Protein AF-A0A3D4Y5U5-F1 (afdb_monomer_lite)

Secondary structure (DSSP, 8-state):
--HHHHHHHHHHHHHHHHHHHHHHHHHHHHHHHHHHHHHHHHHHHHHHHHHHHHHHHHHHHHHTT--TTTHHHHHHHHHHS-STTT-------TT----HHHHHHHHHHHHHSS-HHHHHHHHHHTTBTTTTTT-B-TT-EEETTEEEEEEEEEE--TT-TT-PPPEEEEEEEEEE------

Structure (mmCIF, N/CA/C/O backbone):
data_AF-A0A3D4Y5U5-F1
#
_entry.id   AF-A0A3D4Y5U5-F1
#
loop_
_atom_site.group_PDB
_atom_site.id
_atom_site.type_symbol
_atom_site.label_atom_id
_atom_site.label_alt_id
_atom_site.label_comp_id
_atom_site.label_asym_id
_atom_site.label_entity_id
_atom_site.label_seq_id
_atom_site.pdbx_PDB_ins_code
_atom_site.Cartn_x
_atom_site.Cartn_y
_atom_site.Cartn_z
_atom_site.occupancy
_atom_site.B_iso_or_equiv
_atom_site.auth_seq_id
_atom_site.auth_comp_id
_atom_site.auth_asym_id
_atom_site.auth_atom_id
_atom_site.pdbx_PDB_model_num
ATOM 1 N N . MET A 1 1 ? -47.042 2.568 43.084 1.00 48.44 1 MET A N 1
ATOM 2 C CA . MET A 1 1 ? -45.816 1.798 42.765 1.00 48.44 1 MET A CA 1
ATOM 3 C C . MET A 1 1 ? -45.557 1.556 41.267 1.00 48.44 1 MET A C 1
ATOM 5 O O . MET A 1 1 ? -44.454 1.142 40.953 1.00 48.44 1 MET A O 1
ATOM 9 N N . ARG A 1 2 ? -46.481 1.836 40.326 1.00 54.41 2 ARG A N 1
ATOM 10 C CA . ARG A 1 2 ? -46.240 1.616 38.877 1.00 54.41 2 ARG A CA 1
ATOM 11 C C . ARG A 1 2 ? -45.267 2.611 38.208 1.00 54.41 2 ARG A C 1
ATOM 13 O O . ARG A 1 2 ? -44.471 2.181 37.388 1.00 54.41 2 ARG A O 1
ATOM 20 N N . ARG A 1 3 ? -45.258 3.885 38.623 1.00 56.31 3 ARG A N 1
AT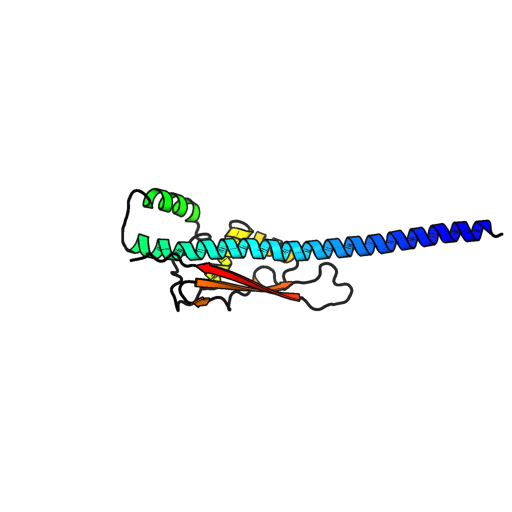OM 21 C CA . ARG A 1 3 ? -44.433 4.958 38.019 1.00 56.31 3 ARG A CA 1
ATOM 22 C C . ARG A 1 3 ? -42.916 4.707 38.047 1.00 56.31 3 ARG A C 1
ATOM 24 O O . ARG A 1 3 ? -42.271 4.827 37.017 1.00 56.31 3 ARG A O 1
ATOM 31 N N . GLY A 1 4 ? -42.360 4.260 39.177 1.00 59.31 4 GLY A N 1
ATOM 32 C CA . GLY A 1 4 ? -40.915 3.987 39.277 1.00 59.31 4 GLY A CA 1
ATOM 33 C C . GLY A 1 4 ? -40.436 2.803 38.423 1.00 59.31 4 GLY A C 1
ATOM 34 O O . GLY A 1 4 ? -39.255 2.707 38.110 1.00 59.31 4 GLY A O 1
ATOM 35 N N . ARG A 1 5 ? -41.348 1.908 38.014 1.00 59.50 5 ARG A N 1
ATOM 36 C CA . ARG A 1 5 ? -41.030 0.766 37.142 1.00 59.50 5 ARG A CA 1
ATOM 37 C C . ARG A 1 5 ? -40.992 1.153 35.661 1.00 59.50 5 ARG A C 1
ATOM 39 O O . ARG A 1 5 ? -40.307 0.493 34.894 1.00 59.50 5 ARG A O 1
ATOM 46 N N . GLU A 1 6 ? -41.718 2.201 35.280 1.00 63.59 6 GLU A N 1
ATOM 47 C CA . GLU A 1 6 ? -41.710 2.769 33.926 1.00 63.59 6 GLU A CA 1
ATOM 48 C C . GLU A 1 6 ? -40.515 3.716 33.740 1.00 63.59 6 GLU A C 1
ATOM 50 O O . GLU A 1 6 ? -39.823 3.627 32.733 1.00 63.59 6 GLU A O 1
ATOM 55 N N . GLU A 1 7 ? -40.181 4.529 34.748 1.00 63.53 7 GLU A N 1
ATOM 56 C CA . GLU A 1 7 ? -38.999 5.412 34.715 1.00 63.53 7 GLU A CA 1
ATOM 57 C C . GLU A 1 7 ? -37.676 4.630 34.625 1.00 63.53 7 GLU A C 1
ATOM 59 O O . GLU A 1 7 ? -36.793 5.001 33.854 1.00 63.53 7 GLU A O 1
ATOM 64 N N . GLY A 1 8 ? -37.551 3.510 35.348 1.00 65.06 8 GLY A N 1
ATOM 65 C CA . GLY A 1 8 ? -36.381 2.627 35.249 1.00 65.06 8 GLY A CA 1
ATOM 66 C C . GLY A 1 8 ? -36.310 1.815 33.949 1.00 65.06 8 GLY A C 1
ATOM 67 O O . GLY A 1 8 ? -35.229 1.392 33.551 1.00 65.06 8 GLY A O 1
ATOM 68 N N . ALA A 1 9 ? -37.441 1.596 33.272 1.00 76.88 9 ALA A N 1
ATOM 69 C CA . ALA A 1 9 ? -37.461 0.932 31.969 1.00 76.88 9 ALA A CA 1
ATOM 70 C C . ALA A 1 9 ? -36.996 1.880 30.852 1.00 76.88 9 ALA A C 1
ATOM 72 O O . ALA A 1 9 ? -36.224 1.467 29.991 1.00 76.88 9 ALA A O 1
ATOM 73 N N . ILE A 1 10 ? -37.386 3.160 30.916 1.00 81.62 10 ILE A N 1
ATOM 74 C CA . ILE A 1 10 ? -36.981 4.191 29.946 1.00 81.62 10 ILE A CA 1
ATOM 75 C C . ILE A 1 10 ? -35.461 4.417 29.976 1.00 81.62 10 ILE A C 1
ATOM 77 O O . ILE A 1 10 ? -34.832 4.556 28.928 1.00 81.62 10 ILE A O 1
ATOM 81 N N . THR A 1 11 ? -34.834 4.413 31.158 1.00 84.50 11 THR A N 1
ATOM 82 C CA . THR A 1 11 ? -33.370 4.546 31.264 1.00 84.50 11 THR A CA 1
ATOM 83 C C . THR A 1 11 ? -32.631 3.312 30.750 1.00 84.50 11 THR A C 1
ATOM 85 O O . THR A 1 11 ? -31.555 3.444 30.164 1.00 84.50 11 THR A O 1
ATOM 88 N N . LEU A 1 12 ? -33.209 2.120 30.920 1.00 85.62 12 LEU A N 1
ATOM 89 C CA . LEU A 1 12 ? -32.631 0.870 30.431 1.00 85.62 12 LEU A CA 1
ATOM 90 C C . LEU A 1 12 ? -32.707 0.783 28.901 1.00 85.62 12 LEU A C 1
ATOM 92 O O . LEU A 1 12 ? -31.711 0.449 28.264 1.00 85.62 12 LEU A O 1
ATOM 96 N N . GLU A 1 13 ? -33.836 1.164 28.304 1.00 84.44 13 GLU A N 1
ATOM 97 C CA . GLU A 1 13 ? -34.000 1.244 26.848 1.00 84.44 13 GLU A CA 1
ATOM 98 C C . GLU A 1 13 ? -33.038 2.268 26.222 1.00 84.44 13 GLU A C 1
ATOM 100 O O . GLU A 1 13 ? -32.361 1.966 25.238 1.00 84.44 13 GLU A O 1
ATOM 105 N N . ALA A 1 14 ? -32.879 3.440 26.849 1.00 88.00 14 ALA A N 1
ATOM 106 C CA . ALA A 1 14 ? -31.915 4.447 26.412 1.00 88.00 14 ALA A CA 1
ATOM 107 C C . ALA A 1 14 ? -30.460 3.944 26.491 1.00 88.00 14 ALA A C 1
ATOM 109 O O . ALA A 1 14 ? -29.684 4.155 25.560 1.00 88.00 14 ALA A O 1
ATOM 110 N N . CYS A 1 15 ? -30.088 3.239 27.565 1.00 89.62 15 CYS A N 1
ATOM 111 C CA . CYS A 1 15 ? -28.747 2.668 27.726 1.00 89.62 15 CYS A CA 1
ATOM 112 C C . CYS A 1 15 ? -28.442 1.615 26.650 1.00 89.62 15 CYS A C 1
ATOM 114 O O . CYS A 1 15 ? -27.381 1.648 26.024 1.00 89.62 15 CYS A O 1
ATOM 116 N N . VAL A 1 16 ? -29.400 0.723 26.378 1.00 90.88 16 VAL A N 1
ATOM 117 C CA . VAL A 1 16 ? -29.272 -0.288 25.320 1.00 90.88 16 VAL A CA 1
ATOM 118 C C . VAL A 1 16 ? -29.159 0.378 23.946 1.00 90.88 16 VAL A C 1
ATOM 120 O O . VAL A 1 16 ? -28.288 0.000 23.164 1.00 90.88 16 VAL A O 1
ATOM 123 N N . SER A 1 17 ? -29.964 1.408 23.665 1.00 91.44 17 SER A N 1
ATOM 124 C CA . SER A 1 17 ? -29.894 2.139 22.394 1.00 91.44 17 SER A CA 1
ATOM 125 C C . SER A 1 17 ? -28.539 2.820 22.183 1.00 91.44 17 SER A C 1
ATOM 127 O O . SER A 1 17 ? -28.010 2.777 21.073 1.00 91.44 17 SER A O 1
ATOM 129 N N . VAL A 1 18 ? -27.958 3.435 23.220 1.00 91.69 18 VAL A N 1
ATOM 130 C CA . VAL A 1 18 ? -26.632 4.070 23.127 1.00 91.69 18 VAL A CA 1
ATOM 131 C C . VAL A 1 18 ? -25.542 3.024 22.909 1.00 91.69 18 VAL A C 1
ATOM 133 O O . VAL A 1 18 ? -24.664 3.225 22.074 1.00 91.69 18 VAL A O 1
ATOM 136 N N . LEU A 1 19 ? -25.603 1.889 23.607 1.00 91.44 19 LEU A N 1
ATOM 137 C CA . LEU A 1 19 ? -24.603 0.832 23.468 1.00 91.44 19 LEU A CA 1
ATOM 138 C C . LEU A 1 19 ? -24.615 0.223 22.061 1.00 91.44 19 LEU A C 1
ATOM 140 O O . LEU A 1 19 ? -23.559 0.087 21.446 1.00 91.44 19 LEU A O 1
ATOM 144 N N . VAL A 1 20 ? -25.799 -0.078 21.521 1.00 91.12 20 VAL A N 1
ATOM 145 C CA . VAL A 1 20 ? -25.943 -0.573 20.142 1.00 91.12 20 VAL A CA 1
ATOM 146 C C . VAL A 1 20 ? -25.424 0.457 19.139 1.00 91.12 20 VAL A C 1
ATOM 148 O O . VAL A 1 20 ? -24.708 0.095 18.208 1.00 91.12 20 VAL A O 1
ATOM 151 N N . PHE A 1 21 ? -25.726 1.741 19.348 1.00 94.12 21 PHE A N 1
ATOM 152 C CA . PHE A 1 21 ? -25.223 2.814 18.494 1.00 94.12 21 PHE A CA 1
ATOM 153 C C . PHE A 1 21 ? -23.691 2.908 18.512 1.00 94.12 21 PHE A C 1
ATOM 155 O O . PHE A 1 21 ? -23.080 3.015 17.454 1.00 94.12 21 PHE A O 1
ATOM 162 N N . LEU A 1 22 ? -23.053 2.814 19.682 1.00 90.19 22 LEU A N 1
ATOM 163 C CA . LEU A 1 22 ? -21.590 2.846 19.791 1.00 90.19 22 LEU A CA 1
ATOM 164 C C . LEU A 1 22 ? -20.933 1.654 19.091 1.00 90.19 22 LEU A C 1
ATOM 166 O O . LEU A 1 22 ? -19.975 1.844 18.346 1.00 90.19 22 LEU A O 1
ATOM 170 N N . VAL A 1 23 ? -21.466 0.443 19.279 1.00 90.25 23 VAL A N 1
ATOM 171 C CA . VAL A 1 23 ? -20.974 -0.757 18.581 1.00 90.25 23 VAL A CA 1
ATOM 172 C C . VAL A 1 23 ? -21.106 -0.589 17.067 1.00 90.25 23 VAL A C 1
ATOM 174 O O . VAL A 1 23 ? -20.165 -0.886 16.334 1.00 90.25 23 VAL A O 1
ATOM 177 N N . LEU A 1 24 ? -22.236 -0.057 16.597 1.00 90.50 24 LEU A N 1
ATOM 178 C CA . LEU A 1 24 ? -22.464 0.204 15.178 1.00 90.50 24 LEU A CA 1
ATOM 179 C C . LEU A 1 24 ? -21.502 1.262 14.622 1.00 90.50 24 LEU A C 1
ATOM 181 O O . LEU A 1 24 ? -20.957 1.074 13.539 1.00 90.50 24 LEU A O 1
ATOM 185 N N . MET A 1 25 ? -21.255 2.351 15.354 1.00 91.31 25 MET A N 1
ATOM 186 C CA . MET A 1 25 ? -20.321 3.397 14.924 1.00 91.31 25 MET A CA 1
ATOM 187 C C . MET A 1 25 ? -18.879 2.886 14.863 1.00 91.31 25 MET A C 1
ATOM 189 O O . MET A 1 25 ? -18.164 3.206 13.918 1.00 91.31 25 MET A O 1
ATOM 193 N N . LEU A 1 26 ? -18.462 2.056 15.822 1.00 87.81 26 LEU A N 1
ATOM 194 C CA . LEU A 1 26 ? -17.145 1.414 15.800 1.00 87.81 26 LEU A CA 1
ATOM 195 C C . LEU A 1 26 ? -17.017 0.417 14.641 1.00 87.81 26 LEU A C 1
ATOM 197 O O . LEU A 1 26 ? -15.998 0.398 13.954 1.00 87.81 26 LEU A O 1
ATOM 201 N N . PHE A 1 27 ? -18.064 -0.368 14.377 1.00 87.00 27 PHE A N 1
ATOM 202 C CA . PHE A 1 27 ? -18.108 -1.260 13.221 1.00 87.00 27 PHE A CA 1
ATOM 203 C C . PHE A 1 27 ? -17.991 -0.486 11.899 1.00 87.00 27 PHE A C 1
ATOM 205 O O . PHE A 1 27 ? -17.178 -0.841 11.048 1.00 87.00 27 PHE A O 1
ATOM 212 N N . LEU A 1 28 ? -18.748 0.606 11.741 1.00 89.56 28 LEU A N 1
ATOM 213 C CA . LEU A 1 28 ? -18.663 1.468 10.560 1.00 89.56 28 LEU A CA 1
ATOM 214 C C . LEU A 1 28 ? -17.278 2.107 10.410 1.00 89.56 28 LEU A C 1
ATOM 216 O O . LEU A 1 28 ? -16.771 2.177 9.294 1.00 89.56 28 LEU A O 1
ATOM 220 N N . ALA A 1 29 ? -16.645 2.533 11.506 1.00 88.12 29 ALA A N 1
ATOM 221 C CA . ALA A 1 29 ? -15.285 3.070 11.471 1.00 88.12 29 ALA A CA 1
ATOM 222 C C . ALA A 1 29 ? -14.274 2.039 10.937 1.00 88.12 29 ALA A C 1
ATOM 224 O O . ALA A 1 29 ? -13.494 2.360 10.038 1.00 88.12 29 ALA A O 1
ATOM 225 N N . GLY A 1 30 ? -14.346 0.790 11.412 1.00 86.94 30 GLY A N 1
ATOM 226 C CA . GLY A 1 30 ? -13.516 -0.302 10.896 1.00 86.94 30 GLY A CA 1
ATOM 227 C C . GLY A 1 30 ? -13.806 -0.621 9.425 1.00 86.94 30 GLY A C 1
ATOM 228 O O . GLY A 1 30 ? -12.885 -0.809 8.631 1.00 86.94 30 GLY A O 1
ATOM 229 N N . PHE A 1 31 ? -15.080 -0.599 9.024 1.00 86.06 31 PHE A N 1
ATOM 230 C CA . PHE A 1 31 ? -15.468 -0.786 7.624 1.00 86.06 31 PHE A CA 1
ATOM 231 C C . PHE A 1 31 ? -14.910 0.318 6.711 1.00 86.06 31 PHE A C 1
ATOM 233 O O . PHE A 1 31 ? -14.395 0.028 5.631 1.00 86.06 31 PHE A O 1
ATOM 240 N N . PHE A 1 32 ? -14.938 1.583 7.145 1.00 89.31 32 PHE A N 1
ATOM 241 C CA . PHE A 1 32 ? -14.357 2.686 6.377 1.00 89.31 32 PHE A CA 1
ATOM 242 C C . PHE A 1 32 ? -12.840 2.562 6.211 1.00 89.31 32 PHE A C 1
ATOM 244 O O . PHE A 1 32 ? -12.330 2.912 5.148 1.00 89.31 32 PHE A O 1
ATOM 251 N N . LYS A 1 33 ? -12.118 2.041 7.212 1.00 86.62 33 LYS A N 1
ATOM 252 C CA . LYS A 1 33 ? -10.677 1.755 7.099 1.00 86.62 33 LYS A CA 1
ATOM 253 C C . LYS A 1 33 ? -10.387 0.714 6.018 1.00 86.62 33 LYS A C 1
ATOM 255 O O . LYS A 1 33 ? -9.541 0.959 5.163 1.00 86.62 33 LYS A O 1
ATOM 260 N N . MET A 1 34 ? -11.146 -0.381 5.991 1.00 87.56 34 MET A N 1
ATOM 261 C CA . MET A 1 34 ? -11.030 -1.406 4.947 1.00 87.56 34 MET A CA 1
ATOM 262 C C . MET A 1 34 ? -11.339 -0.841 3.551 1.00 87.56 34 MET A C 1
ATOM 264 O O . MET A 1 34 ? -10.597 -1.087 2.600 1.00 87.56 34 MET A O 1
ATOM 268 N N . TYR A 1 35 ? -12.399 -0.036 3.426 1.00 89.19 35 TYR A N 1
ATOM 269 C CA . TYR A 1 35 ? -12.735 0.630 2.166 1.00 89.19 35 TYR A CA 1
ATOM 270 C C . TYR A 1 35 ? -11.632 1.598 1.714 1.00 89.19 35 TYR A C 1
ATOM 272 O O . TYR A 1 35 ? -11.280 1.631 0.538 1.00 89.19 35 TYR A O 1
ATOM 280 N N . MET A 1 36 ? -11.049 2.360 2.644 1.00 89.44 36 MET A N 1
ATOM 281 C CA . MET A 1 36 ? -9.925 3.253 2.358 1.00 89.44 36 MET A CA 1
ATOM 282 C C . MET A 1 36 ? -8.712 2.477 1.837 1.00 89.44 36 MET A C 1
ATOM 284 O O . MET A 1 36 ? -8.117 2.914 0.854 1.00 89.44 36 MET A O 1
ATOM 288 N N . ALA A 1 37 ? -8.393 1.323 2.434 1.00 89.00 37 ALA A N 1
ATOM 289 C CA . ALA A 1 37 ? -7.311 0.456 1.973 1.00 89.00 37 ALA A CA 1
ATOM 290 C C . ALA A 1 37 ? -7.524 0.030 0.515 1.00 89.00 37 ALA A C 1
ATOM 292 O O . ALA A 1 37 ? -6.657 0.247 -0.329 1.00 89.00 37 ALA A O 1
ATOM 293 N N . GLN A 1 38 ? -8.702 -0.521 0.202 1.00 89.94 38 GLN A N 1
ATOM 294 C CA . GLN A 1 38 ? -9.034 -0.993 -1.145 1.00 89.94 38 GLN A CA 1
ATOM 295 C C . GLN A 1 38 ? -9.090 0.140 -2.172 1.00 89.94 38 GLN A C 1
ATOM 297 O O . GLN A 1 38 ? -8.650 -0.035 -3.303 1.00 89.94 38 GLN A O 1
ATOM 302 N N . ASN A 1 39 ? -9.613 1.306 -1.793 1.00 91.06 39 ASN A N 1
ATOM 303 C CA . ASN A 1 39 ? -9.711 2.447 -2.695 1.00 91.06 39 ASN A CA 1
ATOM 304 C C . ASN A 1 39 ? -8.336 3.062 -2.995 1.00 91.06 39 ASN A C 1
ATOM 306 O O . ASN A 1 39 ? -8.048 3.387 -4.145 1.00 91.06 39 ASN A O 1
ATOM 310 N N . ALA A 1 40 ? -7.483 3.213 -1.976 1.00 89.06 40 ALA A N 1
ATOM 311 C CA . ALA A 1 40 ? -6.134 3.745 -2.150 1.00 89.06 40 ALA A CA 1
ATOM 312 C C . ALA A 1 40 ? -5.288 2.823 -3.039 1.00 89.06 40 ALA A C 1
ATOM 314 O O . ALA A 1 40 ? -4.764 3.278 -4.050 1.00 89.06 40 ALA A O 1
ATOM 315 N N . THR A 1 41 ? -5.248 1.527 -2.714 1.00 88.94 41 THR A N 1
ATOM 316 C CA . THR A 1 41 ? -4.527 0.496 -3.486 1.00 88.94 41 THR A CA 1
ATOM 317 C C . THR A 1 41 ? -5.025 0.385 -4.929 1.00 88.94 41 THR A C 1
ATOM 319 O O . THR A 1 41 ? -4.214 0.318 -5.849 1.00 88.94 41 THR A O 1
ATOM 322 N N . ALA A 1 42 ? -6.341 0.454 -5.164 1.00 89.12 42 ALA A N 1
ATOM 323 C CA . ALA A 1 42 ? -6.897 0.417 -6.517 1.00 89.12 42 ALA A CA 1
ATOM 324 C C . ALA A 1 42 ? -6.485 1.641 -7.353 1.00 89.12 42 ALA A C 1
ATOM 326 O O . ALA A 1 42 ? -6.132 1.506 -8.526 1.00 89.12 42 ALA A O 1
ATOM 327 N N . HIS A 1 43 ? -6.511 2.841 -6.765 1.00 88.44 43 HIS A N 1
ATOM 328 C CA . HIS A 1 43 ? -6.091 4.058 -7.459 1.00 88.44 43 HIS A CA 1
ATOM 329 C C . HIS A 1 43 ? -4.596 4.058 -7.787 1.00 88.44 43 HIS A C 1
ATOM 331 O O . HIS A 1 43 ? -4.228 4.398 -8.915 1.00 88.44 43 HIS A O 1
ATOM 337 N N . THR A 1 44 ? -3.743 3.651 -6.847 1.00 87.88 44 THR A N 1
ATOM 338 C CA . THR A 1 44 ? -2.293 3.587 -7.075 1.00 87.88 44 THR A CA 1
ATOM 339 C C . THR A 1 44 ? -1.925 2.494 -8.072 1.00 87.88 44 THR A C 1
ATOM 341 O O . THR A 1 44 ? -1.072 2.718 -8.929 1.00 87.88 44 THR A O 1
ATOM 344 N N . LEU A 1 45 ? -2.622 1.352 -8.056 1.00 88.38 45 LEU A N 1
ATOM 345 C CA . LEU A 1 45 ? -2.488 0.302 -9.071 1.00 88.38 45 LEU A CA 1
ATOM 346 C C . LEU A 1 45 ? -2.803 0.802 -10.477 1.00 88.38 45 LEU A C 1
ATOM 348 O O . LEU A 1 45 ? -2.053 0.526 -11.412 1.00 88.38 45 LEU A O 1
ATOM 352 N N . LEU A 1 46 ? -3.902 1.542 -10.640 1.00 87.00 46 LEU A N 1
ATOM 353 C CA . LEU A 1 46 ? -4.288 2.103 -11.935 1.00 87.00 46 LEU A CA 1
ATOM 354 C C . LEU A 1 46 ? -3.223 3.073 -12.461 1.00 87.00 46 LEU A C 1
ATOM 356 O O . LEU A 1 46 ? -2.833 2.980 -13.625 1.00 87.00 46 LEU A O 1
ATOM 360 N N . GLN A 1 47 ? -2.714 3.963 -11.605 1.00 83.94 47 GLN A N 1
ATOM 361 C CA . GLN A 1 47 ? -1.649 4.904 -11.970 1.00 83.94 47 GLN A CA 1
ATOM 362 C C . GLN A 1 47 ? -0.337 4.186 -12.316 1.00 83.94 47 GLN A C 1
ATOM 364 O O . GLN A 1 47 ? 0.310 4.517 -13.312 1.00 83.94 47 GLN A O 1
ATOM 369 N N . THR A 1 48 ? 0.009 3.150 -11.552 1.00 85.00 48 THR A N 1
ATOM 370 C CA . THR A 1 48 ? 1.176 2.286 -11.791 1.00 85.00 48 THR A CA 1
ATOM 371 C C . THR A 1 48 ? 1.062 1.561 -13.132 1.00 85.00 48 THR A C 1
ATOM 373 O O . THR A 1 48 ? 2.003 1.545 -13.920 1.00 85.00 48 THR A O 1
ATOM 376 N N . SER A 1 49 ? -0.114 1.017 -13.447 1.00 83.62 49 SER A N 1
ATOM 377 C CA . SER A 1 49 ? -0.372 0.318 -14.710 1.00 83.62 49 SER A CA 1
ATOM 378 C C . SER A 1 49 ? -0.282 1.240 -15.925 1.00 83.62 49 SER A C 1
ATOM 380 O O . SER A 1 49 ? 0.336 0.886 -16.929 1.00 83.62 49 SER A O 1
ATOM 382 N N . GLN A 1 50 ? -0.851 2.443 -15.832 1.00 81.12 50 GLN A N 1
ATOM 383 C CA . GLN A 1 50 ? -0.810 3.420 -16.920 1.00 81.12 50 GLN A CA 1
ATOM 384 C C . GLN A 1 50 ? 0.608 3.926 -17.186 1.00 81.12 50 GLN A C 1
ATOM 386 O O . GLN A 1 50 ? 1.034 3.979 -18.337 1.00 81.12 50 GLN A O 1
ATOM 391 N N . SER A 1 51 ? 1.367 4.246 -16.144 1.00 77.31 51 SER A N 1
ATOM 392 C CA . SER A 1 51 ? 2.761 4.680 -16.297 1.00 77.31 51 SER A CA 1
ATOM 393 C C . SER A 1 51 ? 3.667 3.564 -16.816 1.00 77.31 51 SER A C 1
ATOM 395 O O . SER A 1 51 ? 4.464 3.816 -17.713 1.00 77.31 51 SER A O 1
ATOM 397 N N . LEU A 1 52 ? 3.505 2.315 -16.356 1.00 78.31 52 LEU A N 1
ATOM 398 C CA . LEU A 1 52 ? 4.238 1.165 -16.921 1.00 78.31 52 LEU A CA 1
ATOM 399 C C . LEU A 1 52 ? 3.943 0.969 -18.406 1.00 78.31 52 LEU A C 1
ATOM 401 O O . LEU A 1 52 ? 4.851 0.694 -19.183 1.00 78.31 52 LEU A O 1
ATOM 405 N N . SER A 1 53 ? 2.698 1.191 -18.831 1.00 76.44 53 SER A N 1
ATOM 406 C CA . SER A 1 53 ? 2.364 1.116 -20.255 1.00 76.44 53 SER A CA 1
ATOM 407 C C . SER A 1 53 ? 2.975 2.232 -21.113 1.00 76.44 53 SER A C 1
ATOM 409 O O . SER A 1 53 ? 3.066 2.062 -22.328 1.00 76.44 53 SER A O 1
ATOM 411 N N . LEU A 1 54 ? 3.392 3.353 -20.510 1.00 72.81 54 LEU A N 1
ATOM 412 C CA . LEU A 1 54 ? 4.054 4.469 -21.198 1.00 72.81 54 LEU A CA 1
ATOM 413 C C . LEU A 1 54 ? 5.578 4.304 -21.276 1.00 72.81 54 LEU A C 1
ATOM 415 O O . LEU A 1 54 ? 6.183 4.806 -22.223 1.00 72.81 54 LEU A O 1
ATOM 419 N N . ASP A 1 55 ? 6.195 3.593 -20.331 1.00 69.94 55 ASP A N 1
ATOM 420 C CA . ASP A 1 55 ? 7.633 3.288 -20.387 1.00 69.94 55 ASP A CA 1
ATOM 421 C C . ASP A 1 55 ? 7.998 2.451 -21.607 1.00 69.94 55 ASP A C 1
ATOM 423 O O . ASP A 1 55 ? 9.027 2.672 -22.235 1.00 69.94 55 ASP A O 1
ATOM 427 N N . GLU A 1 56 ? 7.121 1.527 -21.985 1.00 68.19 56 GLU A N 1
ATOM 428 C CA . GLU A 1 56 ? 7.278 0.729 -23.197 1.00 68.19 56 GLU A CA 1
ATOM 429 C C . GLU A 1 56 ? 7.425 1.618 -24.447 1.00 68.19 56 GLU A C 1
ATOM 431 O O . GLU A 1 56 ? 8.315 1.419 -25.275 1.00 68.19 56 GLU A O 1
ATOM 436 N N . TYR A 1 57 ? 6.606 2.670 -24.536 1.00 65.44 57 TYR A N 1
ATOM 437 C CA . TYR A 1 57 ? 6.659 3.636 -25.631 1.00 65.44 57 TYR A CA 1
ATOM 438 C C . TYR A 1 57 ? 7.932 4.494 -25.598 1.00 65.44 57 TYR A C 1
ATOM 440 O O . TYR A 1 57 ? 8.520 4.791 -26.643 1.00 65.44 57 TYR A O 1
ATOM 448 N N . SER A 1 58 ? 8.365 4.922 -24.407 1.00 61.78 58 SER A N 1
ATOM 449 C CA . SER A 1 58 ? 9.558 5.761 -24.259 1.00 61.78 58 SER A CA 1
ATOM 450 C C . SER A 1 58 ? 10.844 4.976 -24.541 1.00 61.78 58 SER A C 1
ATOM 452 O O . SER A 1 58 ? 11.710 5.481 -25.260 1.00 61.78 58 SER A O 1
ATOM 454 N N . ALA A 1 59 ? 10.941 3.729 -24.071 1.00 62.66 59 ALA A N 1
ATOM 455 C CA . ALA A 1 59 ? 12.071 2.836 -24.309 1.00 62.66 59 ALA A CA 1
ATOM 456 C C . ALA A 1 59 ? 12.277 2.566 -25.810 1.00 62.66 59 ALA A C 1
ATOM 458 O O . ALA A 1 59 ? 13.399 2.677 -26.313 1.00 62.66 59 ALA A O 1
ATOM 459 N N . GLU A 1 60 ? 11.195 2.300 -26.547 1.00 61.50 60 GLU A N 1
ATOM 460 C CA . GLU A 1 60 ? 11.244 2.059 -27.994 1.00 61.50 60 GLU A CA 1
ATOM 461 C C . GLU A 1 60 ? 11.648 3.323 -28.783 1.00 61.50 60 GLU A C 1
ATOM 463 O O . GLU A 1 60 ? 12.401 3.251 -29.759 1.00 61.50 60 GLU A O 1
ATOM 468 N N . ARG A 1 61 ? 11.203 4.512 -28.347 1.00 59.47 61 ARG A N 1
ATOM 469 C CA . ARG A 1 61 ? 11.439 5.776 -29.067 1.00 59.47 61 ARG A CA 1
ATOM 470 C C . ARG A 1 61 ? 12.790 6.434 -28.769 1.00 59.47 61 ARG A C 1
ATOM 472 O O . ARG A 1 61 ? 13.403 6.992 -29.682 1.00 59.47 61 ARG A O 1
ATOM 479 N N . ILE A 1 62 ? 13.268 6.368 -27.525 1.00 55.34 62 ILE A N 1
ATOM 480 C CA . ILE A 1 62 ? 14.576 6.912 -27.117 1.00 55.34 62 ILE A CA 1
ATOM 481 C C . ILE A 1 62 ? 15.714 6.054 -27.689 1.00 55.34 62 ILE A C 1
ATOM 483 O O . ILE A 1 62 ? 16.708 6.605 -28.163 1.00 55.34 62 ILE A O 1
ATOM 487 N N . GLY A 1 63 ? 15.542 4.727 -27.750 1.00 52.53 63 GLY A N 1
ATOM 488 C CA . GLY A 1 63 ? 16.509 3.818 -28.376 1.00 52.53 63 GLY A CA 1
ATOM 489 C C . GLY A 1 63 ? 16.715 4.051 -29.881 1.00 52.53 63 GLY A C 1
ATOM 490 O O . GLY A 1 63 ? 17.794 3.768 -30.397 1.00 52.53 63 GLY A O 1
ATOM 491 N N . ASN A 1 64 ? 15.721 4.625 -30.573 1.00 53.34 64 ASN A N 1
ATOM 492 C CA . ASN A 1 64 ? 15.739 4.872 -32.022 1.00 53.34 64 ASN A CA 1
ATOM 493 C C . ASN A 1 64 ? 15.913 6.354 -32.430 1.00 53.34 64 ASN A C 1
ATOM 495 O O . ASN A 1 64 ? 15.789 6.686 -33.610 1.00 53.34 64 ASN A O 1
ATOM 499 N N . GLY A 1 65 ? 16.241 7.256 -31.494 1.00 52.00 65 GLY A N 1
ATOM 500 C CA . GLY A 1 65 ? 16.770 8.595 -31.803 1.00 52.00 65 GLY A CA 1
ATOM 501 C C . GLY A 1 65 ? 15.840 9.562 -32.556 1.00 52.00 65 GLY A C 1
ATOM 502 O O . GLY A 1 65 ? 16.325 10.358 -33.361 1.00 52.00 65 GLY A O 1
ATOM 503 N N . GLY A 1 66 ? 14.518 9.528 -32.331 1.00 48.59 66 GLY A N 1
ATOM 504 C CA . GLY A 1 66 ? 13.566 10.276 -33.166 1.00 48.59 66 GLY A CA 1
ATOM 505 C C . GLY A 1 66 ? 12.525 11.175 -32.468 1.00 48.59 66 GLY A C 1
ATOM 506 O O . GLY A 1 66 ? 11.482 10.675 -32.043 1.00 48.59 66 GLY A O 1
ATOM 507 N N . TRP A 1 67 ? 12.734 12.503 -32.597 1.00 50.56 67 TRP A N 1
ATOM 508 C CA . TRP A 1 67 ? 11.783 13.618 -32.891 1.00 50.56 67 TRP A CA 1
ATOM 509 C C . TRP A 1 67 ? 11.823 14.813 -31.907 1.00 50.56 67 TRP A C 1
ATOM 511 O O . TRP A 1 67 ? 11.329 14.731 -30.788 1.00 50.56 67 TRP A O 1
ATOM 521 N N . GLU A 1 68 ? 12.307 15.968 -32.386 1.00 54.62 68 GLU A N 1
ATOM 522 C CA . GLU A 1 68 ? 12.603 17.198 -31.617 1.00 54.62 68 GLU A CA 1
ATOM 523 C C . GLU A 1 68 ? 11.387 18.010 -31.104 1.00 54.62 68 GLU A C 1
ATOM 525 O O . GLU A 1 68 ? 11.576 18.873 -30.258 1.00 54.62 68 GLU A O 1
ATOM 530 N N . SER A 1 69 ? 10.140 17.771 -31.546 1.00 54.59 69 SER A N 1
ATOM 531 C CA . SER A 1 69 ? 8.988 18.616 -31.133 1.00 54.59 69 SER A CA 1
ATOM 532 C C . SER A 1 69 ? 8.036 17.979 -30.114 1.00 54.59 69 SER A C 1
ATOM 534 O O . SER A 1 69 ? 7.448 18.676 -29.295 1.00 54.59 69 SER A O 1
ATOM 536 N N . VAL A 1 70 ? 7.861 16.655 -30.166 1.00 52.75 70 VAL A N 1
ATOM 537 C CA . VAL A 1 70 ? 7.149 15.870 -29.136 1.00 52.75 70 VAL A CA 1
ATOM 538 C C . VAL A 1 70 ? 8.149 15.349 -28.105 1.00 52.75 70 VAL A C 1
ATOM 540 O O . VAL A 1 70 ? 7.794 15.177 -26.945 1.00 52.75 70 VAL A O 1
ATOM 543 N N . GLY A 1 71 ? 9.412 15.178 -28.508 1.00 54.34 71 GLY A N 1
ATOM 544 C CA . GLY A 1 71 ? 10.516 14.827 -27.629 1.00 54.34 71 GLY A CA 1
ATOM 545 C C . GLY A 1 71 ? 10.775 15.861 -26.545 1.00 54.34 71 GLY A C 1
ATOM 546 O O . GLY A 1 71 ? 11.192 15.455 -25.486 1.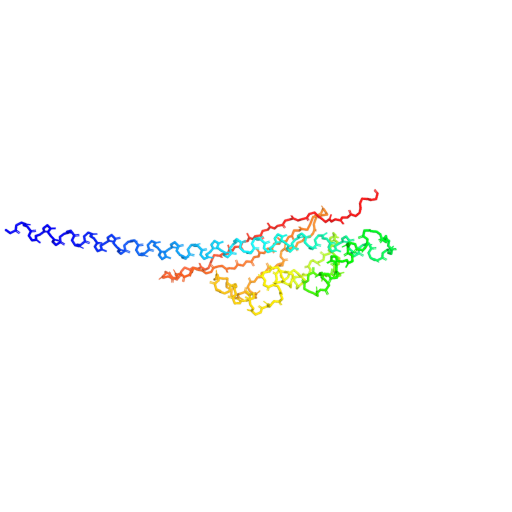00 54.34 71 GLY A O 1
ATOM 547 N N . ASP A 1 72 ? 10.467 17.147 -26.733 1.00 56.28 72 ASP A N 1
ATOM 548 C CA . ASP A 1 72 ? 10.643 18.167 -25.683 1.00 56.28 72 ASP A CA 1
ATOM 549 C C . ASP A 1 72 ? 9.510 18.128 -24.635 1.00 56.28 72 ASP A C 1
ATOM 551 O O . ASP A 1 72 ? 9.732 18.327 -23.445 1.00 56.28 72 ASP A O 1
ATOM 555 N N . LEU A 1 73 ? 8.288 17.766 -25.054 1.00 56.09 73 LEU A N 1
ATOM 556 C CA . LEU A 1 73 ? 7.164 17.521 -24.141 1.00 56.09 73 LEU A CA 1
ATOM 557 C C . LEU A 1 73 ? 7.327 16.188 -23.407 1.00 56.09 73 LEU A C 1
ATOM 559 O O . LEU A 1 73 ? 7.068 16.115 -22.211 1.00 56.09 73 LEU A O 1
ATOM 563 N N . ILE A 1 74 ? 7.786 15.151 -24.112 1.00 54.78 74 ILE A N 1
ATOM 564 C CA . ILE A 1 74 ? 8.129 13.860 -23.516 1.00 54.78 74 ILE A CA 1
ATOM 565 C C . ILE A 1 74 ? 9.365 14.001 -22.641 1.00 54.78 74 ILE A C 1
ATOM 567 O O . ILE A 1 74 ? 9.320 13.481 -21.548 1.00 54.78 74 ILE A O 1
ATOM 571 N N . ASN A 1 75 ? 10.408 14.734 -23.031 1.00 52.66 75 ASN A N 1
ATOM 572 C CA . ASN A 1 75 ? 11.582 14.989 -22.193 1.00 52.66 75 ASN A CA 1
ATOM 573 C C . ASN A 1 75 ? 11.232 15.865 -20.997 1.00 52.66 75 ASN A C 1
ATOM 575 O O . ASN A 1 75 ? 11.754 15.602 -19.936 1.00 52.66 75 ASN A O 1
ATOM 579 N N . GLY A 1 76 ? 10.331 16.845 -21.105 1.00 56.97 76 GLY A N 1
ATOM 580 C CA . GLY A 1 76 ? 9.866 17.619 -19.948 1.00 56.97 76 GLY A CA 1
ATOM 581 C C . GLY A 1 76 ? 9.006 16.790 -18.987 1.00 56.97 76 GLY A C 1
ATOM 582 O O . GLY A 1 76 ? 9.126 16.910 -17.770 1.00 56.97 76 GLY A O 1
ATOM 583 N N . LEU A 1 77 ? 8.174 15.895 -19.527 1.00 56.41 77 LEU A N 1
ATOM 584 C CA . LEU A 1 77 ? 7.431 14.901 -18.753 1.00 56.41 77 LEU A CA 1
ATOM 585 C C . LEU A 1 77 ? 8.384 13.868 -18.126 1.00 56.41 77 LEU A C 1
ATOM 587 O O . LEU A 1 77 ? 8.255 13.525 -16.960 1.00 56.41 77 LEU A O 1
ATOM 591 N N . PHE A 1 78 ? 9.383 13.428 -18.880 1.00 52.53 78 PHE A N 1
ATOM 592 C CA . PHE A 1 78 ? 10.407 12.471 -18.487 1.00 52.53 78 PHE A CA 1
ATOM 593 C C . PHE A 1 78 ? 11.414 13.090 -17.522 1.00 52.53 78 PHE A C 1
ATOM 595 O O . PHE A 1 78 ? 11.860 12.393 -16.643 1.00 52.53 78 PHE A O 1
ATOM 602 N N . GLU A 1 79 ? 11.730 14.383 -17.583 1.00 54.66 79 GLU A N 1
ATOM 603 C CA . GLU A 1 79 ? 12.517 15.119 -16.583 1.00 54.66 79 GLU A CA 1
ATOM 604 C C . GLU A 1 79 ? 11.734 15.288 -15.278 1.00 54.66 79 GLU A C 1
ATOM 606 O O . GLU A 1 79 ? 12.312 15.156 -14.203 1.00 54.66 79 GLU A O 1
ATOM 611 N N . LEU A 1 80 ? 10.413 15.492 -15.357 1.00 54.66 80 LEU A N 1
ATOM 612 C CA . LEU A 1 80 ? 9.520 15.439 -14.194 1.00 54.66 80 LEU A CA 1
ATOM 613 C C . LEU A 1 80 ? 9.403 14.023 -13.599 1.00 54.66 80 LEU A C 1
ATOM 615 O O . LEU A 1 80 ? 9.254 13.893 -12.386 1.00 54.66 80 LEU A O 1
ATOM 619 N N . PHE A 1 81 ? 9.500 12.976 -14.425 1.00 49.06 81 PHE A N 1
ATOM 620 C CA . PHE A 1 81 ? 9.430 11.566 -14.017 1.00 49.06 81 PHE A CA 1
ATOM 621 C C . PHE A 1 81 ? 10.794 10.844 -13.963 1.00 49.06 81 PHE A C 1
ATOM 623 O O . PHE A 1 81 ? 10.832 9.646 -13.704 1.00 49.06 81 PHE A O 1
ATOM 630 N N . ASN A 1 82 ? 11.914 11.554 -14.142 1.00 47.56 82 ASN A N 1
ATOM 631 C CA . ASN A 1 82 ? 13.295 11.031 -14.132 1.00 47.56 82 ASN A CA 1
ATOM 632 C C . ASN A 1 82 ? 13.803 10.796 -12.704 1.00 47.56 82 ASN A C 1
ATOM 634 O O . ASN A 1 82 ? 14.986 10.527 -12.493 1.00 47.56 82 ASN A O 1
ATOM 638 N N . ASN A 1 83 ? 12.918 10.897 -11.710 1.00 54.00 83 ASN A N 1
ATOM 639 C CA . ASN A 1 83 ? 13.135 10.167 -10.478 1.00 54.00 83 ASN A CA 1
ATOM 640 C C . ASN A 1 83 ? 13.031 8.679 -10.806 1.00 54.00 83 ASN A C 1
ATOM 642 O O . ASN A 1 83 ? 12.073 8.228 -11.435 1.00 54.00 83 ASN A O 1
ATOM 646 N N . ASP A 1 84 ? 14.018 7.929 -10.338 1.00 55.12 84 ASP A N 1
ATOM 647 C CA . ASP A 1 84 ? 14.152 6.475 -10.445 1.00 55.12 84 ASP A CA 1
ATOM 648 C C . ASP A 1 84 ? 12.935 5.687 -9.924 1.00 55.12 84 ASP A C 1
ATOM 650 O O . ASP A 1 84 ? 12.879 4.463 -10.031 1.00 55.12 84 ASP A O 1
ATOM 654 N N . GLU A 1 85 ? 11.991 6.391 -9.321 1.00 55.41 85 GLU A N 1
ATOM 655 C CA . GLU A 1 85 ? 10.731 5.929 -8.783 1.00 55.41 85 GLU A CA 1
ATOM 656 C C . GLU A 1 85 ? 9.555 5.937 -9.781 1.00 55.41 85 GLU A C 1
ATOM 658 O O . GLU A 1 85 ? 8.661 5.096 -9.683 1.00 55.41 85 GLU A O 1
ATOM 663 N N . PHE A 1 86 ? 9.549 6.834 -10.775 1.00 51.78 86 PHE A N 1
ATOM 664 C CA . PHE A 1 86 ? 8.409 7.016 -11.691 1.00 51.78 86 PHE A CA 1
ATOM 665 C C . PHE A 1 86 ? 8.678 6.552 -13.122 1.00 51.78 86 PHE A C 1
ATOM 667 O O . PHE A 1 86 ? 7.730 6.379 -13.884 1.00 51.78 86 PHE A O 1
ATOM 674 N N . THR A 1 87 ? 9.936 6.280 -13.474 1.00 52.00 87 THR A N 1
ATOM 675 C CA . THR A 1 87 ? 10.349 5.741 -14.779 1.00 52.00 87 THR A CA 1
ATOM 676 C C . THR A 1 87 ? 11.218 4.505 -14.592 1.00 52.00 87 THR A C 1
ATOM 678 O O . THR A 1 87 ? 12.011 4.416 -13.658 1.00 52.00 87 THR A O 1
ATOM 681 N N . SER A 1 88 ? 11.043 3.512 -15.461 1.00 53.59 88 SER A N 1
ATOM 682 C CA . SER A 1 88 ? 11.904 2.339 -15.515 1.00 53.59 88 SER A CA 1
ATOM 683 C C . SER A 1 88 ? 12.266 2.085 -16.966 1.00 53.59 88 SER A C 1
ATOM 685 O O . SER A 1 88 ? 11.409 2.092 -17.842 1.00 53.59 88 SER A O 1
ATOM 687 N N . TYR A 1 89 ? 13.551 1.854 -17.222 1.00 49.25 89 TYR A N 1
ATOM 688 C CA . TYR A 1 89 ? 14.033 1.453 -18.545 1.00 49.25 89 TYR A CA 1
ATOM 689 C C . TYR A 1 89 ? 13.785 -0.038 -18.828 1.00 49.25 89 TYR A C 1
ATOM 691 O O . TYR A 1 89 ? 14.202 -0.541 -19.872 1.00 49.25 89 TYR A O 1
ATOM 699 N N . THR A 1 90 ? 13.135 -0.762 -17.910 1.00 52.19 90 THR A N 1
ATOM 700 C CA . THR A 1 90 ? 12.746 -2.156 -18.122 1.00 52.19 90 THR A CA 1
ATOM 701 C C . THR A 1 90 ? 11.557 -2.197 -19.069 1.00 52.19 90 THR A C 1
ATOM 703 O O . THR A 1 90 ? 10.428 -1.885 -18.692 1.00 52.19 90 THR A O 1
ATOM 706 N N . SER A 1 91 ? 11.816 -2.585 -20.311 1.00 54.81 91 SER A N 1
ATOM 707 C CA . SER A 1 91 ? 10.777 -2.702 -21.315 1.00 54.81 91 SER A CA 1
ATOM 708 C C . SER A 1 91 ? 9.871 -3.903 -21.022 1.00 54.81 91 SER A C 1
ATOM 710 O O . SER A 1 91 ? 10.312 -5.048 -20.885 1.00 54.81 91 SER A O 1
ATOM 712 N N . CYS A 1 92 ? 8.580 -3.628 -20.853 1.00 53.03 92 CYS A N 1
ATOM 713 C CA . CYS A 1 92 ? 7.568 -4.624 -20.524 1.00 53.03 92 CYS A CA 1
ATOM 714 C C . CYS A 1 92 ? 6.991 -5.182 -21.829 1.00 53.03 92 CYS A C 1
ATOM 716 O O . CYS A 1 92 ? 5.852 -4.901 -22.193 1.00 53.03 92 CYS A O 1
ATOM 718 N N . HIS A 1 93 ? 7.801 -5.962 -22.544 1.00 56.00 93 HIS A N 1
ATOM 719 C CA . HIS A 1 93 ? 7.414 -6.596 -23.803 1.00 56.00 93 HIS A CA 1
ATOM 720 C C . HIS A 1 93 ? 6.527 -7.831 -23.585 1.00 56.00 93 HIS A C 1
ATOM 722 O O . HIS A 1 93 ? 6.510 -8.445 -22.518 1.00 56.00 93 HIS A O 1
ATOM 728 N N . GLU A 1 94 ? 5.823 -8.257 -24.631 1.00 47.03 94 GLU A N 1
ATOM 729 C CA . GLU A 1 94 ? 5.078 -9.516 -24.622 1.00 47.03 94 GLU A CA 1
ATOM 730 C C . GLU A 1 94 ? 6.025 -10.707 -24.372 1.00 47.03 94 GLU A C 1
ATOM 732 O O . GLU A 1 94 ? 6.994 -10.914 -25.104 1.00 47.03 94 GLU A O 1
ATOM 737 N N . GLY A 1 95 ? 5.778 -11.461 -23.294 1.00 49.97 95 GLY A N 1
ATOM 738 C CA . GLY A 1 95 ? 6.665 -12.534 -22.826 1.00 49.97 95 GLY A CA 1
ATOM 739 C C . GLY A 1 95 ? 7.834 -12.087 -21.933 1.00 49.97 95 GLY A C 1
ATOM 740 O O . GLY A 1 95 ? 8.617 -12.939 -21.508 1.00 49.97 95 GLY A O 1
ATOM 741 N N . ALA A 1 96 ? 7.959 -10.792 -21.618 1.00 56.34 96 ALA A N 1
ATOM 742 C CA . ALA A 1 96 ? 8.898 -10.309 -20.610 1.00 56.34 96 ALA A CA 1
ATOM 743 C C . ALA A 1 96 ? 8.409 -10.665 -19.197 1.00 56.34 96 ALA A C 1
ATOM 745 O O . ALA A 1 96 ? 7.216 -10.605 -18.892 1.00 56.34 96 ALA A O 1
ATOM 746 N N . ILE A 1 97 ? 9.349 -11.026 -18.321 1.00 56.19 97 ILE A N 1
ATOM 747 C CA . ILE A 1 97 ? 9.076 -11.149 -16.889 1.00 56.19 97 ILE A CA 1
ATOM 748 C C . ILE A 1 97 ? 8.844 -9.731 -16.373 1.00 56.19 97 ILE A C 1
ATOM 750 O O . ILE A 1 97 ? 9.752 -8.902 -16.436 1.00 56.19 97 ILE A O 1
ATOM 754 N N . VAL A 1 98 ? 7.634 -9.449 -15.893 1.00 68.38 98 VAL A N 1
ATOM 755 C CA . VAL A 1 98 ? 7.354 -8.175 -15.234 1.00 68.38 98 VAL A CA 1
ATOM 756 C C . VAL A 1 98 ? 8.050 -8.206 -13.878 1.00 68.38 98 VAL A C 1
ATOM 758 O O . VAL A 1 98 ? 7.705 -9.014 -13.016 1.00 68.38 98 VAL A O 1
ATOM 761 N N . ASP A 1 99 ? 9.075 -7.375 -13.722 1.00 76.88 99 ASP A N 1
ATOM 762 C CA . ASP A 1 99 ? 9.843 -7.310 -12.485 1.00 76.88 99 ASP A CA 1
ATOM 763 C C . ASP A 1 99 ? 8.971 -6.742 -11.355 1.00 76.88 99 ASP A C 1
ATOM 765 O O . ASP A 1 99 ? 8.446 -5.626 -11.445 1.00 76.88 99 ASP A O 1
ATOM 769 N N . GLN A 1 100 ? 8.802 -7.531 -10.292 1.00 79.44 100 GLN A N 1
ATOM 770 C CA . GLN A 1 100 ? 7.995 -7.158 -9.134 1.00 79.44 100 GLN A CA 1
ATOM 771 C C . GLN A 1 100 ? 8.570 -5.930 -8.429 1.00 79.44 100 GLN A C 1
ATOM 773 O O . GLN A 1 100 ? 7.800 -5.102 -7.946 1.00 79.44 100 GLN A O 1
ATOM 778 N N . ASP A 1 101 ? 9.895 -5.772 -8.422 1.00 80.12 101 ASP A N 1
ATOM 779 C CA . ASP A 1 101 ? 10.557 -4.654 -7.751 1.00 80.12 101 ASP A CA 1
ATOM 780 C C . ASP A 1 101 ? 10.257 -3.332 -8.469 1.00 80.12 101 ASP A C 1
ATOM 782 O O . ASP A 1 101 ? 10.014 -2.306 -7.830 1.00 80.12 101 ASP A O 1
ATOM 786 N N . VAL A 1 102 ? 10.172 -3.361 -9.804 1.00 80.31 102 VAL A N 1
ATOM 787 C CA . VAL A 1 102 ? 9.790 -2.198 -10.620 1.00 80.31 102 VAL A CA 1
ATOM 788 C C . VAL A 1 102 ? 8.335 -1.802 -10.356 1.00 80.31 102 VAL A C 1
ATOM 790 O O . VAL A 1 102 ? 8.041 -0.613 -10.202 1.00 80.31 102 VAL A O 1
ATOM 793 N N . ILE A 1 103 ? 7.425 -2.780 -10.261 1.00 81.62 103 ILE A N 1
ATOM 794 C CA . ILE A 1 103 ? 6.023 -2.512 -9.911 1.00 81.62 103 ILE A CA 1
ATOM 795 C C . ILE A 1 103 ? 5.929 -1.944 -8.491 1.00 81.62 103 ILE A C 1
ATOM 797 O O . ILE A 1 103 ? 5.260 -0.931 -8.288 1.00 81.62 103 ILE A O 1
ATOM 801 N N . LYS A 1 104 ? 6.608 -2.565 -7.518 1.00 85.00 104 LYS A N 1
ATOM 802 C CA . LYS A 1 104 ? 6.568 -2.178 -6.101 1.00 85.00 104 LYS A CA 1
ATOM 803 C C . LYS A 1 104 ? 7.097 -0.760 -5.901 1.00 85.00 104 LYS A C 1
ATOM 805 O O . LYS A 1 104 ? 6.424 0.052 -5.271 1.00 85.00 104 LYS A O 1
ATOM 810 N N . LYS A 1 105 ? 8.237 -0.423 -6.509 1.00 82.69 105 LYS A N 1
ATOM 811 C CA . LYS A 1 105 ? 8.825 0.921 -6.438 1.00 82.69 105 LYS A CA 1
ATOM 812 C C . LYS A 1 105 ? 7.889 1.992 -6.994 1.00 82.69 105 LYS A C 1
ATOM 814 O O . LYS A 1 105 ? 7.664 3.024 -6.372 1.00 82.69 105 LYS A O 1
ATOM 819 N N . ARG A 1 106 ? 7.270 1.716 -8.139 1.00 79.81 106 ARG A N 1
ATOM 820 C CA . ARG A 1 106 ? 6.323 2.639 -8.767 1.00 79.81 106 ARG A CA 1
ATOM 821 C C . ARG A 1 106 ? 5.024 2.781 -7.989 1.00 79.81 106 ARG A C 1
ATOM 823 O O . ARG A 1 106 ? 4.471 3.874 -7.893 1.00 79.81 106 ARG A O 1
ATOM 830 N N . PHE A 1 107 ? 4.547 1.681 -7.422 1.00 85.88 107 PHE A N 1
ATOM 831 C CA . PHE A 1 107 ? 3.395 1.685 -6.540 1.00 85.88 107 PHE A CA 1
ATOM 832 C C . PHE A 1 107 ? 3.642 2.580 -5.318 1.00 85.88 107 PHE A C 1
ATOM 834 O O . PHE A 1 107 ? 2.773 3.385 -4.986 1.00 85.88 107 PHE A O 1
ATOM 841 N N . VAL A 1 108 ? 4.830 2.504 -4.703 1.00 86.06 108 VAL A N 1
ATOM 842 C CA . VAL A 1 108 ? 5.255 3.412 -3.620 1.00 86.06 108 VAL A CA 1
ATOM 843 C C . VAL A 1 108 ? 5.290 4.862 -4.102 1.00 86.06 108 VAL A C 1
ATOM 845 O O . VAL A 1 108 ? 4.695 5.725 -3.455 1.00 86.06 108 VAL A O 1
ATOM 848 N N . GLY A 1 109 ? 5.860 5.119 -5.281 1.00 82.25 109 GLY A N 1
ATOM 849 C CA . GLY A 1 109 ? 5.872 6.450 -5.888 1.00 82.25 109 GLY A CA 1
ATOM 850 C C . GLY A 1 109 ? 4.488 7.068 -6.025 1.00 82.25 109 GLY A C 1
ATOM 851 O O . GLY A 1 109 ? 4.273 8.216 -5.646 1.00 82.25 109 GLY A O 1
ATOM 852 N N . TYR A 1 110 ? 3.500 6.313 -6.498 1.00 83.06 110 TYR A N 1
ATOM 853 C CA . TYR A 1 110 ? 2.131 6.826 -6.596 1.00 83.06 110 TYR A CA 1
ATOM 854 C C . TYR A 1 110 ? 1.384 6.876 -5.260 1.00 83.06 110 TYR A C 1
ATOM 856 O O . TYR A 1 110 ? 0.456 7.673 -5.117 1.00 83.06 110 TYR A O 1
ATOM 864 N N . LEU A 1 111 ? 1.764 6.052 -4.282 1.00 85.75 111 LEU A N 1
ATOM 865 C CA . LEU A 1 111 ? 1.112 6.011 -2.975 1.00 85.75 111 LEU A CA 1
ATOM 866 C C . LEU A 1 111 ? 1.572 7.150 -2.056 1.00 85.75 111 LEU A C 1
ATOM 868 O O . LEU A 1 111 ? 0.733 7.796 -1.427 1.00 85.75 111 LEU A O 1
ATOM 872 N N . THR A 1 112 ? 2.880 7.396 -1.972 1.00 84.38 112 THR A N 1
ATOM 873 C CA . THR A 1 112 ? 3.486 8.352 -1.026 1.00 84.38 112 THR A CA 1
ATOM 874 C C . THR A 1 112 ? 4.547 9.263 -1.636 1.00 84.38 112 THR A C 1
ATOM 876 O O . THR A 1 112 ? 5.044 10.144 -0.936 1.00 84.38 112 THR A O 1
ATOM 879 N N . GLY A 1 113 ? 4.852 9.130 -2.929 1.00 76.50 113 GLY A N 1
ATOM 880 C CA . GLY A 1 113 ? 5.713 10.073 -3.647 1.00 76.50 113 GLY A CA 1
ATOM 881 C C . GLY A 1 113 ? 7.207 9.941 -3.370 1.00 76.50 113 GLY A C 1
ATOM 882 O O . GLY A 1 113 ? 7.876 10.972 -3.344 1.00 76.50 113 GLY A O 1
ATOM 883 N N . GLY A 1 114 ? 7.720 8.752 -3.067 1.00 73.62 114 GLY A N 1
ATOM 884 C CA . GLY A 1 114 ? 9.125 8.599 -2.650 1.00 73.62 114 GLY A CA 1
ATOM 885 C C . GLY A 1 114 ? 9.323 7.555 -1.591 1.00 73.62 114 GLY A C 1
ATOM 886 O O . GLY A 1 114 ? 10.318 6.835 -1.529 1.00 73.62 114 GLY A O 1
ATOM 887 N N . ASP A 1 115 ? 8.423 7.640 -0.628 1.00 83.88 115 ASP A N 1
ATOM 888 C CA . ASP A 1 115 ? 8.784 7.345 0.736 1.00 83.88 115 ASP A CA 1
ATOM 889 C C . ASP A 1 115 ? 8.242 5.974 1.109 1.00 83.88 115 ASP A C 1
ATOM 891 O O . ASP A 1 115 ? 7.069 5.823 1.465 1.00 83.88 115 ASP A O 1
ATOM 895 N N . GLU A 1 116 ? 9.119 4.974 1.011 1.00 84.75 116 GLU A N 1
ATOM 896 C CA . GLU A 1 116 ? 8.838 3.593 1.404 1.00 84.75 116 GLU A CA 1
ATOM 897 C C . GLU A 1 116 ? 8.408 3.491 2.872 1.00 84.75 116 GLU A C 1
ATOM 899 O O . GLU A 1 116 ? 7.526 2.695 3.194 1.00 84.75 116 GLU A O 1
ATOM 904 N N . ALA A 1 117 ? 8.969 4.317 3.763 1.00 86.75 117 ALA A N 1
ATOM 905 C CA . ALA A 1 117 ? 8.605 4.300 5.176 1.00 86.75 117 ALA A CA 1
ATOM 906 C C . ALA A 1 117 ? 7.198 4.870 5.387 1.00 86.75 117 ALA A C 1
ATOM 908 O O . ALA A 1 117 ? 6.397 4.285 6.119 1.00 86.75 117 ALA A O 1
ATOM 909 N N . ALA A 1 118 ? 6.866 5.968 4.704 1.00 86.44 118 ALA A N 1
ATOM 910 C CA . ALA A 1 118 ? 5.514 6.518 4.731 1.00 86.44 118 ALA A CA 1
ATOM 911 C C . ALA A 1 118 ? 4.494 5.575 4.070 1.00 86.44 118 ALA A C 1
ATOM 913 O O . ALA A 1 118 ? 3.356 5.481 4.534 1.00 86.44 118 ALA A O 1
ATOM 914 N N . ALA A 1 119 ? 4.882 4.866 3.003 1.00 87.56 119 ALA A N 1
ATOM 915 C CA . ALA A 1 119 ? 4.034 3.881 2.335 1.00 87.56 119 ALA A CA 1
ATOM 916 C C . ALA A 1 119 ? 3.732 2.702 3.259 1.00 87.56 119 ALA A C 1
ATOM 918 O O . ALA A 1 119 ? 2.570 2.329 3.424 1.00 87.56 119 ALA A O 1
ATOM 919 N N . ASP A 1 120 ? 4.758 2.158 3.907 1.00 90.75 120 ASP A N 1
ATOM 920 C CA . ASP A 1 120 ? 4.613 1.080 4.877 1.00 90.75 120 ASP A CA 1
ATOM 921 C C . ASP A 1 120 ? 3.756 1.507 6.082 1.00 90.75 120 ASP A C 1
ATOM 923 O O . ASP A 1 120 ? 2.833 0.789 6.478 1.00 90.75 120 ASP A O 1
ATOM 927 N N . GLU A 1 121 ? 3.976 2.713 6.617 1.00 90.69 121 GLU A N 1
ATOM 928 C CA . GLU A 1 121 ? 3.156 3.266 7.700 1.00 90.69 121 GLU A CA 1
ATOM 929 C C . GLU A 1 121 ? 1.689 3.423 7.275 1.00 90.69 121 GLU A C 1
ATOM 931 O O . GLU A 1 121 ? 0.778 3.040 8.019 1.00 90.69 121 GLU A O 1
ATOM 936 N N . PHE A 1 122 ? 1.439 3.948 6.072 1.00 88.50 122 PHE A N 1
ATOM 937 C CA . PHE A 1 122 ? 0.090 4.095 5.533 1.00 88.50 122 PHE A CA 1
ATOM 938 C C . PHE A 1 122 ? -0.609 2.739 5.393 1.00 88.50 122 PHE A C 1
ATOM 940 O O . PHE A 1 122 ? -1.734 2.581 5.875 1.00 88.50 122 PHE A O 1
ATOM 947 N N . LEU A 1 123 ? 0.059 1.752 4.786 1.00 88.88 123 LEU A N 1
ATOM 948 C CA . LEU A 1 123 ? -0.477 0.406 4.565 1.00 88.88 123 LEU A CA 1
ATOM 949 C C . LEU A 1 123 ? -0.803 -0.292 5.894 1.00 88.88 123 LEU A C 1
ATOM 951 O O . LEU A 1 123 ? -1.901 -0.830 6.059 1.00 88.88 123 LEU A O 1
ATOM 955 N N . LYS A 1 124 ? 0.079 -0.183 6.895 1.00 90.12 124 LYS A N 1
ATOM 956 C CA . LYS A 1 124 ? -0.169 -0.700 8.252 1.00 90.12 124 LYS A CA 1
ATOM 957 C C . LYS A 1 124 ? -1.324 0.019 8.952 1.00 90.12 124 LYS A C 1
ATOM 959 O O . LYS A 1 124 ? -2.132 -0.616 9.630 1.00 90.12 124 LYS A O 1
ATOM 964 N N . ASN A 1 125 ? -1.463 1.334 8.767 1.00 88.94 125 ASN A N 1
ATOM 965 C CA . ASN A 1 125 ? -2.569 2.116 9.335 1.00 88.94 125 ASN A CA 1
ATOM 966 C C . ASN A 1 125 ? -3.930 1.679 8.773 1.00 88.94 125 ASN A C 1
ATOM 968 O O . ASN A 1 125 ? -4.922 1.615 9.506 1.00 88.94 125 ASN A O 1
ATOM 972 N N . VAL A 1 126 ? -3.976 1.333 7.486 1.00 88.75 126 VAL A N 1
ATOM 973 C CA . VAL A 1 126 ? -5.183 0.803 6.835 1.00 88.75 126 VAL A CA 1
ATOM 974 C C . VAL A 1 126 ? -5.336 -0.719 6.972 1.00 88.75 126 VAL A C 1
ATOM 976 O O . VAL A 1 126 ? -6.261 -1.278 6.388 1.00 88.75 126 VAL A O 1
ATOM 979 N N . LYS A 1 127 ? -4.505 -1.359 7.810 1.00 89.44 127 LYS A N 1
ATOM 980 C CA . LYS A 1 127 ? -4.568 -2.780 8.197 1.00 89.44 127 LYS A CA 1
ATOM 981 C C . LYS A 1 127 ? -4.186 -3.778 7.105 1.00 89.44 127 LYS A C 1
ATOM 983 O O . LYS A 1 127 ? -4.685 -4.899 7.107 1.00 89.44 127 LYS A O 1
ATOM 988 N N . VAL A 1 128 ? -3.289 -3.401 6.200 1.00 88.75 128 VAL A N 1
ATOM 989 C CA . VAL A 1 128 ? -2.606 -4.373 5.335 1.00 88.75 128 VAL A CA 1
ATOM 990 C C . VAL A 1 128 ? -1.595 -5.151 6.177 1.00 88.75 128 VAL A C 1
ATOM 992 O O . VAL A 1 128 ? -0.761 -4.546 6.859 1.00 88.75 128 VAL A O 1
ATOM 995 N N . VAL A 1 129 ? -1.695 -6.480 6.152 1.00 86.94 129 VAL A N 1
ATOM 996 C CA . VAL A 1 129 ? -0.755 -7.387 6.828 1.00 86.94 129 VAL A CA 1
ATOM 997 C C . VAL A 1 129 ? 0.637 -7.170 6.245 1.00 86.94 129 VAL A C 1
ATOM 999 O O . VAL A 1 129 ? 0.783 -7.032 5.036 1.00 86.94 129 VAL A O 1
ATOM 1002 N N . ASP A 1 130 ? 1.648 -7.076 7.108 1.00 87.00 130 ASP A N 1
ATOM 1003 C CA . ASP A 1 130 ? 3.050 -6.841 6.730 1.00 87.00 130 ASP A CA 1
ATOM 1004 C C . ASP A 1 130 ? 3.311 -5.571 5.892 1.00 87.00 130 ASP A C 1
ATOM 1006 O O . ASP A 1 130 ? 4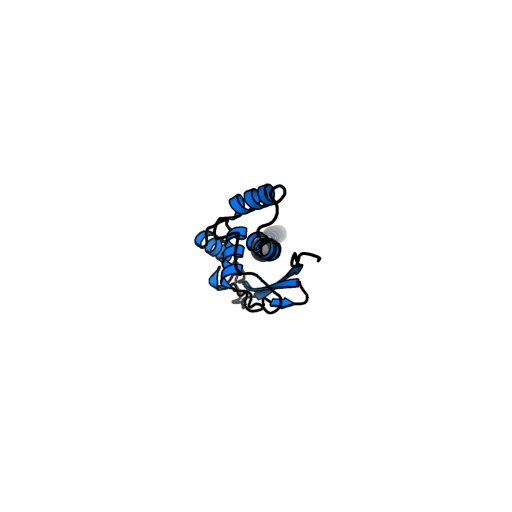.405 -5.382 5.363 1.00 87.00 130 ASP A O 1
ATOM 1010 N N . GLY A 1 131 ? 2.341 -4.649 5.830 1.00 88.12 131 GLY A N 1
ATOM 1011 C CA . GLY A 1 131 ? 2.484 -3.350 5.178 1.00 88.12 131 GLY A CA 1
ATOM 1012 C C . GLY A 1 131 ? 2.941 -3.468 3.726 1.00 88.12 131 GLY A C 1
ATOM 1013 O O . GLY A 1 131 ? 2.232 -4.027 2.890 1.00 88.12 131 GLY A O 1
ATOM 1014 N N . LEU A 1 132 ? 4.114 -2.911 3.422 1.00 87.25 132 LEU A N 1
ATOM 1015 C CA . LEU A 1 132 ? 4.671 -2.930 2.069 1.00 87.25 132 LEU A CA 1
ATOM 1016 C C . LEU A 1 132 ? 5.191 -4.320 1.650 1.00 87.25 132 LEU A C 1
ATOM 1018 O O . LEU A 1 132 ? 5.190 -4.646 0.462 1.00 87.25 132 LEU A O 1
ATOM 1022 N N . ASP A 1 133 ? 5.621 -5.149 2.602 1.00 88.31 133 ASP A N 1
ATOM 1023 C CA . ASP A 1 133 ? 6.147 -6.495 2.334 1.00 88.31 133 ASP A CA 1
ATOM 1024 C C . ASP A 1 133 ? 5.049 -7.545 2.147 1.00 88.31 133 ASP A C 1
ATOM 1026 O O . ASP A 1 133 ? 5.303 -8.588 1.548 1.00 88.31 133 ASP A O 1
ATOM 1030 N N . GLY A 1 134 ? 3.822 -7.247 2.581 1.00 85.19 134 GLY A N 1
ATOM 1031 C CA . GLY A 1 134 ? 2.645 -8.079 2.325 1.00 85.19 134 GLY A CA 1
ATOM 1032 C C . GLY A 1 134 ? 2.010 -7.877 0.946 1.00 85.19 134 GLY A C 1
ATOM 1033 O O . GLY A 1 134 ? 1.012 -8.528 0.638 1.00 85.19 134 GLY A O 1
ATOM 1034 N N . LEU A 1 135 ? 2.547 -6.970 0.120 1.00 88.94 135 LEU A N 1
ATOM 1035 C CA . LEU A 1 135 ? 2.086 -6.765 -1.252 1.00 88.94 135 LEU A CA 1
ATOM 1036 C C . LEU A 1 135 ? 2.770 -7.754 -2.196 1.00 88.94 135 LEU A C 1
ATOM 1038 O O . LEU A 1 135 ? 3.986 -7.709 -2.381 1.00 88.94 135 LEU A O 1
ATOM 1042 N N . ASP A 1 136 ? 1.975 -8.596 -2.848 1.00 89.25 136 ASP A N 1
ATOM 1043 C CA . ASP A 1 136 ? 2.453 -9.571 -3.821 1.00 89.25 136 ASP A CA 1
ATOM 1044 C C . ASP A 1 136 ? 1.993 -9.211 -5.240 1.00 89.25 136 ASP A C 1
ATOM 1046 O O . ASP A 1 136 ? 0.796 -9.144 -5.530 1.00 89.25 136 ASP A O 1
ATOM 1050 N N . PHE A 1 137 ? 2.968 -9.004 -6.128 1.00 86.88 137 PHE A N 1
ATOM 1051 C CA . PHE A 1 137 ? 2.763 -8.705 -7.548 1.00 86.88 137 PHE A CA 1
ATOM 1052 C C . PHE A 1 137 ? 3.129 -9.873 -8.477 1.00 86.88 137 PHE A C 1
ATOM 1054 O O . PHE A 1 137 ? 3.144 -9.705 -9.699 1.00 86.88 137 PHE A O 1
ATOM 1061 N N . SER A 1 138 ? 3.434 -11.051 -7.927 1.00 84.44 138 SER A N 1
ATOM 1062 C CA . SER A 1 138 ? 3.994 -12.197 -8.655 1.00 84.44 138 SER A CA 1
ATOM 1063 C C . SER A 1 138 ? 3.119 -12.757 -9.770 1.00 84.44 138 SER A C 1
ATOM 1065 O O . SER A 1 138 ? 3.632 -13.339 -10.724 1.00 84.44 138 SER A O 1
ATOM 1067 N N . GLU A 1 139 ? 1.809 -12.543 -9.686 1.00 84.56 139 GLU A N 1
ATOM 1068 C CA . GLU A 1 139 ? 0.841 -12.950 -10.702 1.00 84.56 139 GLU A CA 1
ATOM 1069 C C . GLU A 1 139 ? 0.690 -11.935 -11.851 1.00 84.56 139 GLU A C 1
ATOM 1071 O O . GLU A 1 139 ? -0.205 -12.091 -12.680 1.00 84.56 139 GLU A O 1
ATOM 1076 N N . SER A 1 140 ? 1.510 -10.883 -11.912 1.00 84.00 140 SER A N 1
ATOM 1077 C CA . SER A 1 140 ? 1.465 -9.893 -12.997 1.00 84.00 140 SER A CA 1
ATOM 1078 C C . SER A 1 140 ? 2.072 -10.448 -14.291 1.00 84.00 140 SER A C 1
ATOM 1080 O O . SER A 1 140 ? 3.103 -11.118 -14.273 1.00 84.00 140 SER A O 1
ATOM 1082 N N . TYR A 1 141 ? 1.444 -10.166 -15.434 1.00 81.50 141 TYR A N 1
ATOM 1083 C CA . TYR A 1 141 ? 1.855 -10.698 -16.738 1.00 81.50 141 TYR A CA 1
ATOM 1084 C C . TYR A 1 141 ? 1.520 -9.745 -17.888 1.00 81.50 141 TYR A C 1
ATOM 1086 O O . TYR A 1 141 ? 0.685 -8.852 -17.763 1.00 81.50 141 TYR A O 1
ATOM 1094 N N . VAL A 1 142 ? 2.150 -9.963 -19.041 1.00 81.31 142 VAL A N 1
ATOM 1095 C CA . VAL A 1 142 ? 1.809 -9.295 -20.304 1.00 81.31 142 VAL A CA 1
ATOM 1096 C C . VAL A 1 142 ? 1.245 -10.334 -21.267 1.00 81.31 142 VAL A C 1
ATOM 1098 O O . VAL A 1 142 ? 1.864 -11.37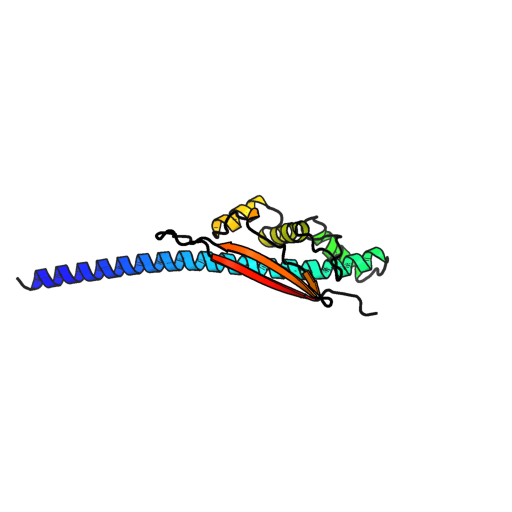8 -21.471 1.00 81.31 142 VAL A O 1
ATOM 1101 N N . ALA A 1 143 ? 0.085 -10.052 -21.856 1.00 79.75 143 ALA A N 1
ATOM 1102 C CA . ALA A 1 143 ? -0.535 -10.882 -22.888 1.00 79.75 143 ALA A CA 1
ATOM 1103 C C . ALA A 1 143 ? -1.230 -9.999 -23.929 1.00 79.75 143 ALA A C 1
ATOM 1105 O O . ALA A 1 143 ? -1.901 -9.040 -23.546 1.00 79.75 143 ALA A O 1
ATOM 1106 N N . ASP A 1 144 ? -1.087 -10.318 -25.220 1.00 76.88 144 ASP A N 1
ATOM 1107 C CA . ASP A 1 144 ? -1.786 -9.645 -26.324 1.00 76.88 144 ASP A CA 1
ATOM 1108 C C . ASP A 1 144 ? -1.657 -8.105 -26.260 1.00 76.88 144 ASP A C 1
ATOM 1110 O O . ASP A 1 144 ? -2.651 -7.369 -26.244 1.00 76.88 144 ASP A O 1
ATOM 1114 N N . ASP A 1 145 ? -0.426 -7.599 -26.133 1.00 76.62 145 ASP A N 1
ATOM 1115 C CA . ASP A 1 145 ? -0.115 -6.165 -25.973 1.00 76.62 145 ASP A CA 1
ATOM 1116 C C . ASP A 1 145 ? -0.795 -5.477 -24.777 1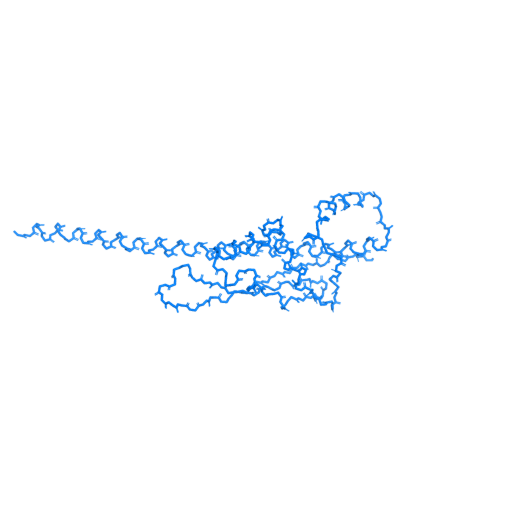.00 76.62 145 ASP A C 1
ATOM 1118 O O . ASP A 1 145 ? -0.936 -4.252 -24.736 1.00 76.62 145 ASP A O 1
ATOM 1122 N N . THR A 1 146 ? -1.238 -6.250 -23.790 1.00 80.19 146 THR A N 1
ATOM 1123 C CA . THR A 1 146 ? -1.913 -5.750 -22.595 1.00 80.19 146 THR A CA 1
ATOM 1124 C C . THR A 1 146 ? -1.126 -6.156 -21.357 1.00 80.19 146 THR A C 1
ATOM 1126 O O . THR A 1 146 ? -0.856 -7.333 -21.120 1.00 80.19 146 THR A O 1
ATOM 1129 N N . LEU A 1 147 ? -0.755 -5.163 -20.553 1.00 82.81 147 LEU A N 1
ATOM 1130 C CA . LEU A 1 147 ? -0.129 -5.356 -19.254 1.00 82.81 147 LEU A CA 1
ATOM 1131 C C . LEU A 1 147 ? -1.215 -5.610 -18.210 1.00 82.81 147 LEU A C 1
ATOM 1133 O O . LEU A 1 147 ? -2.064 -4.746 -17.981 1.00 82.81 147 LEU A O 1
ATOM 1137 N N . TYR A 1 148 ? -1.149 -6.761 -17.551 1.00 83.94 148 TYR A N 1
ATOM 1138 C CA . TYR A 1 148 ? -1.981 -7.134 -16.416 1.00 83.94 148 TYR A CA 1
ATOM 1139 C C . TYR A 1 148 ? -1.155 -7.052 -15.135 1.00 83.94 148 TYR A C 1
ATOM 1141 O O . TYR A 1 148 ? -0.203 -7.807 -14.950 1.00 83.94 148 TYR A O 1
ATOM 1149 N N . ILE A 1 149 ? -1.541 -6.152 -14.233 1.00 85.69 149 ILE A N 1
ATOM 1150 C CA . ILE A 1 149 ? -0.954 -6.073 -12.893 1.00 85.69 149 ILE A CA 1
ATOM 1151 C C . ILE A 1 149 ? -1.943 -6.693 -11.921 1.00 85.69 149 ILE A C 1
ATOM 1153 O O . ILE A 1 149 ? -3.087 -6.237 -11.808 1.00 85.69 149 ILE A O 1
ATOM 1157 N N . VAL A 1 150 ? -1.497 -7.742 -11.241 1.00 87.88 150 VAL A N 1
ATOM 1158 C CA . VAL A 1 150 ? -2.261 -8.446 -10.213 1.00 87.88 150 VAL A CA 1
ATOM 1159 C C . VAL A 1 150 ? -1.594 -8.158 -8.880 1.00 87.88 150 VAL A C 1
ATOM 1161 O O . VAL A 1 150 ? -0.414 -8.443 -8.722 1.00 87.88 150 VAL A O 1
ATOM 1164 N N . LEU A 1 151 ? -2.351 -7.589 -7.946 1.00 90.06 151 LEU A N 1
ATOM 1165 C CA . LEU A 1 151 ? -1.920 -7.366 -6.573 1.00 90.06 151 LEU A CA 1
ATOM 1166 C C . LEU A 1 151 ? -2.719 -8.275 -5.645 1.00 90.06 151 LEU A C 1
ATOM 1168 O O . LEU A 1 151 ? -3.952 -8.192 -5.602 1.00 90.06 151 LEU A O 1
ATOM 1172 N N . ASN A 1 152 ? -2.004 -9.087 -4.880 1.00 91.88 152 ASN A N 1
ATOM 1173 C CA . ASN A 1 152 ? -2.536 -9.892 -3.792 1.00 91.88 152 ASN A CA 1
ATOM 1174 C C . ASN A 1 152 ? -2.022 -9.335 -2.459 1.00 91.88 152 ASN A C 1
ATOM 1176 O O . ASN A 1 152 ? -0.845 -9.000 -2.340 1.00 91.88 152 ASN A O 1
ATOM 1180 N N . TYR A 1 153 ? -2.906 -9.202 -1.473 1.00 92.00 153 TYR A N 1
ATOM 1181 C CA . TYR A 1 153 ? -2.554 -8.760 -0.122 1.00 92.00 153 TYR A CA 1
ATOM 1182 C C . TYR A 1 153 ? -3.628 -9.175 0.886 1.00 92.00 153 TYR A C 1
ATOM 1184 O O . TYR A 1 153 ? -4.785 -9.412 0.527 1.00 92.00 153 TYR A O 1
ATOM 1192 N N . GLU A 1 154 ? -3.264 -9.229 2.163 1.00 91.44 154 GLU A N 1
ATOM 1193 C CA . GLU A 1 154 ? -4.187 -9.557 3.249 1.00 91.44 154 GLU A CA 1
ATOM 1194 C C . GLU A 1 154 ? -4.584 -8.309 4.046 1.00 91.44 154 GLU A C 1
ATOM 1196 O O . GLU A 1 154 ? -3.758 -7.442 4.339 1.00 91.44 154 GLU A O 1
ATOM 1201 N N . LEU A 1 155 ? -5.869 -8.212 4.398 1.00 89.12 155 LEU A N 1
ATOM 1202 C CA . LEU A 1 155 ? -6.425 -7.148 5.232 1.00 89.12 155 LEU A CA 1
ATOM 1203 C C . LEU A 1 155 ? -6.900 -7.689 6.578 1.00 89.12 155 LEU A C 1
ATOM 1205 O O . LEU A 1 155 ? -7.763 -8.565 6.642 1.00 89.12 155 LEU A O 1
ATOM 1209 N N . GLU A 1 156 ? -6.416 -7.088 7.658 1.00 87.38 156 GLU A N 1
ATOM 1210 C CA . GLU A 1 156 ? -6.928 -7.319 9.003 1.00 87.38 156 GLU A CA 1
ATOM 1211 C C . GLU A 1 156 ? -8.133 -6.428 9.325 1.00 87.38 156 GLU A C 1
ATOM 1213 O O . GLU A 1 156 ? -8.264 -5.284 8.881 1.00 87.38 156 GLU A O 1
ATOM 1218 N N . TYR A 1 157 ? -9.022 -6.942 10.174 1.00 82.06 157 TYR A N 1
ATOM 1219 C CA . TYR A 1 157 ? -10.097 -6.141 10.746 1.00 82.06 157 TYR A CA 1
ATOM 1220 C C . TYR A 1 157 ? -9.543 -5.187 11.806 1.00 82.06 157 TYR A C 1
ATOM 1222 O O . TYR A 1 157 ? -8.887 -5.617 12.753 1.00 82.06 157 TYR A O 1
ATOM 1230 N N . ASP A 1 158 ? -9.882 -3.898 11.705 1.00 77.31 158 ASP A N 1
ATOM 1231 C CA . ASP A 1 158 ? -9.441 -2.881 12.674 1.00 77.31 158 ASP A CA 1
ATOM 1232 C C . ASP A 1 158 ? -9.836 -3.239 14.117 1.00 77.31 158 ASP A C 1
ATOM 1234 O O . ASP A 1 158 ? -9.040 -3.124 15.046 1.00 77.31 158 ASP A O 1
ATOM 1238 N N . MET A 1 159 ? -11.049 -3.771 14.289 1.00 73.75 159 MET A N 1
ATOM 1239 C CA . MET A 1 159 ? -11.514 -4.321 15.558 1.00 73.75 159 MET A CA 1
ATOM 1240 C C . MET A 1 159 ? -11.706 -5.832 15.452 1.00 73.75 159 MET A C 1
ATOM 1242 O O . MET A 1 159 ? -12.820 -6.319 15.255 1.00 73.75 159 MET A O 1
ATOM 1246 N N . ASN A 1 160 ? -10.621 -6.585 15.620 1.00 72.50 160 ASN A N 1
ATOM 1247 C CA . ASN A 1 160 ? -10.663 -8.044 15.602 1.00 72.50 160 ASN A CA 1
ATOM 1248 C C . ASN A 1 160 ? -11.062 -8.655 16.965 1.00 72.50 160 ASN A C 1
ATOM 1250 O O . ASN A 1 160 ? -10.310 -9.405 17.585 1.00 72.50 160 ASN A O 1
ATOM 1254 N N . VAL A 1 161 ? -12.259 -8.324 17.463 1.00 70.88 161 VAL A N 1
ATOM 1255 C CA . VAL A 1 161 ? -12.757 -8.794 18.778 1.00 70.88 161 VAL A CA 1
ATOM 1256 C C . VAL A 1 161 ? -13.005 -10.312 18.800 1.00 70.88 161 VAL A C 1
ATOM 1258 O O . VAL A 1 161 ? -13.048 -10.924 19.865 1.00 70.88 161 VAL A O 1
ATOM 1261 N N . TRP A 1 162 ? -13.155 -10.926 17.626 1.00 72.38 162 TRP A N 1
ATOM 1262 C CA . TRP A 1 162 ? -13.505 -12.338 17.466 1.00 72.38 162 TRP A CA 1
ATOM 1263 C C . TRP A 1 162 ? -12.365 -13.212 16.940 1.00 72.38 162 TRP A C 1
ATOM 1265 O O . TRP A 1 162 ? -12.624 -14.364 16.603 1.00 72.38 162 TRP A O 1
ATOM 1275 N N . SER A 1 163 ? -11.135 -12.691 16.867 1.00 77.81 163 SER A N 1
ATOM 1276 C CA . SER A 1 163 ? -9.993 -13.411 16.280 1.00 77.81 163 SER A CA 1
ATOM 1277 C C . SER A 1 163 ? -10.319 -13.986 14.894 1.00 77.81 163 SER A C 1
ATOM 1279 O O . SER A 1 163 ? -9.989 -15.125 14.588 1.00 77.81 163 SER A O 1
ATOM 1281 N N . MET A 1 164 ? -11.028 -13.198 14.085 1.00 79.31 164 MET A N 1
ATOM 1282 C CA . MET A 1 164 ? -11.308 -13.479 12.686 1.00 79.31 164 MET A CA 1
ATOM 1283 C C . MET A 1 164 ? -10.008 -13.499 11.895 1.00 79.31 164 MET A C 1
ATOM 1285 O O . MET A 1 164 ? -9.117 -12.678 12.136 1.00 79.31 164 MET A O 1
ATOM 1289 N N . ASP A 1 165 ? -9.943 -14.419 10.942 1.00 84.06 165 ASP A N 1
ATOM 1290 C CA . ASP A 1 165 ? -8.827 -14.513 10.016 1.00 84.06 165 ASP A CA 1
ATOM 1291 C C . ASP A 1 165 ? -8.780 -13.279 9.093 1.00 84.06 165 ASP A C 1
ATOM 1293 O O . ASP A 1 165 ? -9.830 -12.682 8.804 1.00 84.06 165 ASP A O 1
ATOM 1297 N N . PRO A 1 166 ? -7.584 -12.882 8.624 1.00 85.75 166 PRO A N 1
ATOM 1298 C CA . PRO A 1 166 ? -7.431 -11.831 7.629 1.00 85.75 166 PRO A CA 1
ATOM 1299 C C . PRO A 1 166 ? -8.209 -12.130 6.344 1.00 85.75 166 PRO A C 1
ATOM 1301 O O . PRO A 1 166 ? -8.406 -13.279 5.938 1.00 85.75 166 PRO A O 1
ATOM 1304 N N . VAL A 1 167 ? -8.639 -11.069 5.668 1.00 87.50 167 VAL A N 1
ATOM 1305 C CA . VAL A 1 167 ? -9.321 -11.160 4.379 1.00 87.50 167 VAL A CA 1
ATOM 1306 C C . VAL A 1 167 ? -8.285 -11.074 3.270 1.00 87.50 167 VAL A C 1
ATOM 1308 O O . VAL A 1 167 ? -7.632 -10.048 3.106 1.00 87.50 167 VAL A O 1
ATOM 1311 N N . ASN A 1 168 ? -8.188 -12.129 2.468 1.00 89.81 168 ASN A N 1
ATOM 1312 C CA . ASN A 1 168 ? -7.394 -12.120 1.247 1.00 89.81 168 ASN A CA 1
ATOM 1313 C C . ASN A 1 168 ? -8.075 -11.251 0.180 1.00 89.81 168 ASN A C 1
ATOM 1315 O O . ASN A 1 168 ? -9.217 -11.510 -0.211 1.00 89.81 168 ASN A O 1
ATOM 1319 N N . VAL A 1 169 ? -7.375 -10.218 -0.289 1.00 90.44 169 VAL A N 1
ATOM 1320 C CA . VAL A 1 169 ? -7.844 -9.309 -1.333 1.00 90.44 169 VAL A CA 1
ATOM 1321 C C . VAL A 1 169 ? -6.971 -9.459 -2.567 1.00 90.44 169 VAL A C 1
ATOM 1323 O O . VAL A 1 169 ? -5.748 -9.368 -2.509 1.00 90.44 169 VAL A O 1
ATOM 1326 N N . ARG A 1 170 ? -7.636 -9.646 -3.707 1.00 91.62 170 ARG A N 1
ATOM 1327 C CA . ARG A 1 170 ? -7.016 -9.654 -5.026 1.00 91.62 170 ARG A CA 1
ATOM 1328 C C . ARG A 1 170 ? -7.566 -8.503 -5.847 1.00 91.62 170 ARG A C 1
ATOM 1330 O O . ARG A 1 170 ? -8.775 -8.416 -6.067 1.00 91.62 170 ARG A O 1
ATOM 1337 N N . GLN A 1 171 ? -6.677 -7.645 -6.323 1.00 87.50 171 GLN A N 1
ATOM 1338 C CA . GLN A 1 171 ? -6.996 -6.568 -7.249 1.00 87.50 171 GLN A CA 1
ATOM 1339 C C . GLN A 1 171 ? -6.268 -6.803 -8.568 1.00 87.50 171 GLN A C 1
ATOM 1341 O O . GLN A 1 171 ? -5.141 -7.290 -8.609 1.00 87.50 171 GLN A O 1
ATOM 1346 N N . THR A 1 172 ? -6.932 -6.501 -9.678 1.00 87.12 172 THR A N 1
ATOM 1347 C CA . THR A 1 172 ? -6.350 -6.671 -11.009 1.00 87.12 172 THR A CA 1
ATOM 1348 C C . THR A 1 172 ? -6.674 -5.458 -11.853 1.00 87.12 172 THR A C 1
ATOM 1350 O O . THR A 1 172 ? -7.825 -5.028 -11.919 1.00 87.12 172 THR A O 1
ATOM 1353 N N . THR A 1 173 ? -5.650 -4.921 -12.503 1.00 86.19 173 THR A N 1
ATOM 1354 C CA . THR A 1 173 ? -5.772 -3.843 -13.480 1.00 86.19 173 THR A CA 1
ATOM 1355 C C . THR A 1 173 ? -5.137 -4.271 -14.792 1.00 86.19 173 THR A C 1
ATOM 1357 O O . THR A 1 173 ? -4.179 -5.044 -14.807 1.00 86.19 173 THR A O 1
ATOM 1360 N N . CYS A 1 174 ? -5.672 -3.761 -15.896 1.00 82.88 174 CYS A N 1
ATOM 1361 C CA . CYS A 1 174 ? -5.123 -3.964 -17.224 1.00 82.88 174 CYS A CA 1
ATOM 1362 C C . CYS A 1 174 ? -4.913 -2.616 -17.918 1.00 82.88 174 CYS A C 1
ATOM 1364 O O . CYS A 1 174 ? -5.807 -1.765 -17.900 1.00 82.88 174 CYS A O 1
ATOM 1366 N N . SER A 1 175 ? -3.763 -2.437 -18.561 1.00 81.06 175 SER A N 1
ATOM 1367 C CA . SER A 1 175 ? -3.494 -1.296 -19.439 1.00 81.06 175 SER A CA 1
ATOM 1368 C C . SER A 1 175 ? -2.942 -1.793 -20.765 1.00 81.06 175 SER A C 1
ATOM 1370 O O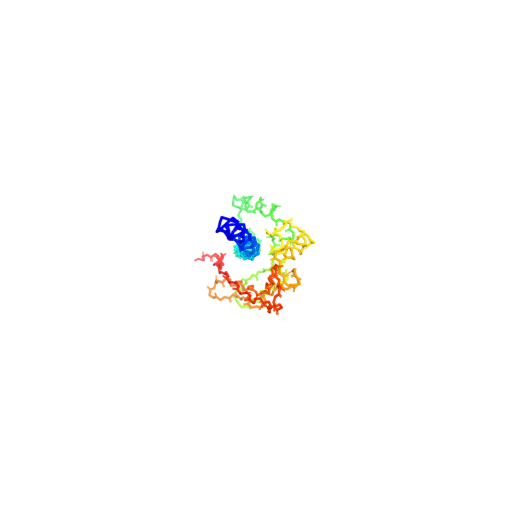 . SER A 1 175 ? -2.117 -2.705 -20.803 1.00 81.06 175 SER A O 1
ATOM 1372 N N . LYS A 1 176 ? -3.402 -1.195 -21.864 1.00 80.56 176 LYS A N 1
ATOM 1373 C CA . LYS A 1 176 ? -2.873 -1.506 -23.189 1.00 80.56 176 LYS A CA 1
ATOM 1374 C C . LYS A 1 176 ? -1.495 -0.867 -23.333 1.00 80.56 176 LYS A C 1
ATOM 1376 O O . LYS A 1 176 ? -1.346 0.325 -23.068 1.00 80.56 176 LYS A O 1
ATOM 1381 N N . LEU A 1 177 ? -0.507 -1.653 -23.745 1.00 78.00 177 LEU A N 1
ATOM 1382 C CA . LEU A 1 177 ? 0.835 -1.164 -24.028 1.00 78.00 177 LEU A CA 1
ATOM 1383 C C . LEU A 1 177 ? 0.793 -0.234 -25.240 1.00 78.00 177 LEU A C 1
ATOM 1385 O O . LEU A 1 177 ? 0.140 -0.514 -26.251 1.00 78.00 177 LEU A O 1
ATOM 1389 N N . TRP A 1 178 ? 1.488 0.893 -25.132 1.00 66.25 178 TRP A N 1
ATOM 1390 C CA . TRP A 1 178 ? 1.576 1.874 -26.205 1.00 66.25 178 TRP A CA 1
ATOM 1391 C C . TRP A 1 178 ? 2.673 1.453 -27.185 1.00 66.25 178 TRP A C 1
ATOM 1393 O O . TRP A 1 178 ? 3.773 1.992 -27.167 1.00 66.25 178 TRP A O 1
ATOM 1403 N N . LYS A 1 179 ? 2.375 0.472 -28.042 1.00 64.19 179 LYS A N 1
ATOM 1404 C CA . LYS A 1 179 ? 3.237 0.135 -29.184 1.00 64.19 179 LYS A CA 1
ATOM 1405 C C . LYS A 1 179 ? 3.048 1.146 -30.311 1.00 64.19 179 LYS A C 1
ATOM 1407 O O . LYS A 1 179 ? 1.932 1.622 -30.548 1.00 64.19 179 LYS A O 1
ATOM 1412 N N . ASN A 1 180 ? 4.123 1.460 -31.030 1.00 55.34 180 ASN A N 1
ATOM 1413 C CA . ASN A 1 180 ? 3.993 2.186 -32.288 1.00 55.34 180 ASN A CA 1
ATOM 1414 C C . ASN A 1 180 ? 3.210 1.315 -33.290 1.00 55.34 180 ASN A C 1
ATOM 1416 O O . ASN A 1 180 ? 3.559 0.163 -33.533 1.00 55.34 180 ASN A O 1
ATOM 1420 N N . LEU A 1 181 ? 2.129 1.859 -33.854 1.00 47.81 181 LEU A N 1
ATOM 1421 C CA . LEU A 1 181 ? 1.527 1.307 -35.067 1.00 47.81 181 LEU A CA 1
ATOM 1422 C C . LEU A 1 181 ? 2.510 1.596 -36.208 1.00 47.81 181 LEU A C 1
ATOM 1424 O O . LEU A 1 181 ? 2.678 2.764 -36.568 1.00 47.81 181 LEU A O 1
ATOM 1428 N N . GLU A 1 182 ? 3.183 0.561 -36.712 1.00 44.22 182 GLU A N 1
ATOM 1429 C CA . GLU A 1 182 ? 3.868 0.619 -38.012 1.00 44.22 182 GLU A CA 1
ATOM 1430 C C . GLU A 1 182 ? 2.887 0.937 -39.152 1.00 44.22 182 GLU A C 1
ATOM 1432 O O . GLU A 1 182 ? 1.746 0.411 -39.140 1.00 44.22 182 GLU A O 1
#

pLDDT: mean 76.02, std 14.63, range [44.22, 94.12]

Foldseek 3Di:
DVVVVVVVVVVVVVVVVVVVVVVVVVQVVLVVLLVCLVVLLQVLLQLLQALLLVLLVVLVAVVVPDDDPVCVVVVVVCVVQVPPQRHDNPRQDAVDQDDPVNSLSVSCCSRPNHDPPVQQVSQVSSAWVSRSVQWDQNPWHDDPQKTKTKTWTWGDGPDPVPVDDTDIDIDIDIDGRDDDDD

Radius of gyration: 24.36 Å; chains: 1; bounding box: 63×33×81 Å

Sequence (182 aa):
MRRGREEGAITLEACVSVLVFLVLMLFLAGFFKMYMAQNATAHTLLQTSQSLSLDEYSAERIGNGGWESVGDLINGLFELFNNDEFTSYTSCHEGAIVDQDVIKKRFVGYLTGGDEAAADEFLKNVKVVDGLDGLDFSESYVADDTLYIVLNYELEYDMNVWSMDPVNVRQTTCSKLWKNLE